Protein AF-A0A6P2ZGN1-F1 (afdb_monomer)

Nearest PDB structures (foldseek):
  5v8w-assembly1_A  TM=5.105E-01  e=2.135E+00  Homo sapiens
  3cwy-assembly1_A-2  TM=2.826E-01  e=1.300E+00  Helicobacter pylori
  8vl4-assembly1_A  TM=4.860E-01  e=7.380E+00  synthetic construct
  7ns8-assembly1_A-2  TM=3.138E-01  e=2.736E+00  Sulfolobus acidocaldarius DSM 639
  5che-assembly1_C  TM=3.283E-01  e=3.098E+00  Arabidopsis thaliana

Structure (mmCIF, N/CA/C/O backbone):
data_AF-A0A6P2ZGN1-F1
#
_entry.id   AF-A0A6P2ZGN1-F1
#
loop_
_atom_site.group_PDB
_atom_site.id
_atom_site.type_symbol
_atom_site.label_atom_id
_atom_site.label_alt_id
_atom_site.label_comp_id
_atom_site.label_asym_id
_atom_site.label_entity_id
_atom_site.label_seq_id
_atom_site.pdbx_PDB_ins_code
_atom_site.Cartn_x
_atom_site.Cartn_y
_atom_site.Cartn_z
_atom_site.occupancy
_atom_site.B_iso_or_equiv
_atom_site.auth_seq_id
_atom_site.auth_comp_id
_atom_site.auth_asym_id
_atom_site.auth_atom_id
_atom_site.pdbx_PDB_model_num
ATOM 1 N N . MET A 1 1 ? -16.619 15.933 -1.519 1.00 45.28 1 MET A N 1
ATOM 2 C CA . MET A 1 1 ? -16.554 14.918 -0.446 1.00 45.28 1 MET A CA 1
ATOM 3 C C . MET A 1 1 ? -15.154 14.333 -0.510 1.00 45.28 1 MET A C 1
ATOM 5 O O . MET A 1 1 ? -14.763 13.941 -1.597 1.00 45.28 1 MET A O 1
ATOM 9 N N . ASN A 1 2 ? -14.364 14.397 0.565 1.00 70.06 2 ASN A N 1
ATOM 10 C CA . ASN A 1 2 ? -12.962 13.964 0.520 1.00 70.06 2 ASN A CA 1
ATOM 11 C C . ASN A 1 2 ? -12.893 12.441 0.604 1.00 70.06 2 ASN A C 1
ATOM 13 O O . ASN A 1 2 ? -13.073 11.885 1.688 1.00 70.06 2 ASN A O 1
ATOM 17 N N . PHE A 1 3 ? -12.627 11.791 -0.526 1.00 75.75 3 PHE A N 1
ATOM 18 C CA . PHE A 1 3 ? -12.202 10.398 -0.521 1.00 75.75 3 PHE A CA 1
ATOM 19 C C . PHE A 1 3 ? -10.929 10.273 0.343 1.00 75.75 3 PHE A C 1
ATOM 21 O O . PHE A 1 3 ? -10.073 11.166 0.281 1.00 75.75 3 PHE A O 1
ATOM 28 N N . PRO A 1 4 ? -10.801 9.255 1.214 1.00 84.94 4 PRO A N 1
ATOM 29 C CA . PRO A 1 4 ? -9.603 9.099 2.028 1.00 84.94 4 PRO A CA 1
ATOM 30 C C . PRO A 1 4 ? -8.368 8.893 1.143 1.00 84.94 4 PRO A C 1
ATOM 32 O O . PRO A 1 4 ? -8.379 8.065 0.241 1.00 84.94 4 PRO A O 1
ATOM 35 N N . ASN A 1 5 ? -7.285 9.618 1.425 1.00 88.69 5 ASN A N 1
ATOM 36 C CA . ASN A 1 5 ? -6.010 9.403 0.746 1.00 88.69 5 ASN A CA 1
ATOM 37 C C . ASN A 1 5 ? -5.387 8.088 1.245 1.00 88.69 5 ASN A C 1
ATOM 39 O O . ASN A 1 5 ? -4.794 8.052 2.326 1.00 88.69 5 ASN A O 1
ATOM 43 N N . VAL A 1 6 ? -5.559 7.014 0.472 1.00 89.50 6 VAL A N 1
ATOM 44 C CA . VAL A 1 6 ? -5.088 5.665 0.818 1.00 89.50 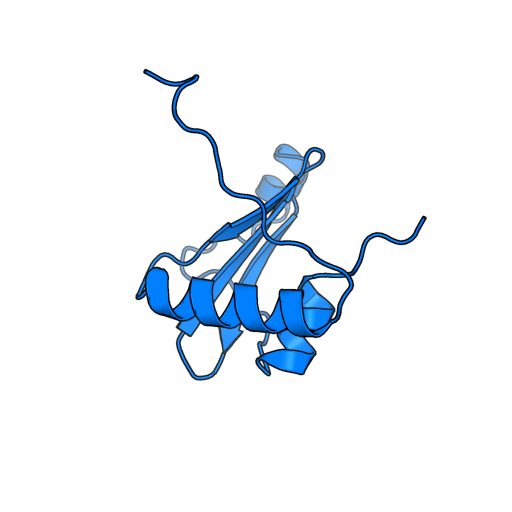6 VAL A CA 1
ATOM 45 C C . VAL A 1 6 ? -3.570 5.628 0.970 1.00 89.50 6 VAL A C 1
ATOM 47 O O . VAL A 1 6 ? -3.080 5.088 1.957 1.00 89.50 6 VAL A O 1
ATOM 50 N N . ALA A 1 7 ? -2.825 6.274 0.071 1.00 91.12 7 ALA A N 1
ATOM 51 C CA . ALA A 1 7 ? -1.367 6.332 0.151 1.00 91.12 7 ALA A CA 1
ATOM 52 C C . ALA A 1 7 ? -0.885 6.960 1.470 1.00 91.12 7 ALA A C 1
ATOM 54 O O . ALA A 1 7 ? -0.010 6.407 2.132 1.00 91.12 7 ALA A O 1
ATOM 55 N N . ALA A 1 8 ? -1.503 8.064 1.902 1.00 92.44 8 ALA A N 1
ATOM 56 C CA . ALA A 1 8 ? -1.165 8.715 3.168 1.00 92.44 8 ALA A CA 1
ATOM 57 C C . ALA A 1 8 ? -1.504 7.842 4.390 1.00 92.44 8 ALA A C 1
ATOM 59 O O . ALA A 1 8 ? -0.743 7.810 5.354 1.00 92.44 8 ALA A O 1
ATOM 60 N N . VAL A 1 9 ? -2.628 7.118 4.351 1.00 94.19 9 VAL A N 1
ATOM 61 C CA . VAL A 1 9 ? -3.005 6.176 5.419 1.00 94.19 9 VAL A CA 1
ATOM 62 C C . VAL A 1 9 ? -1.990 5.041 5.527 1.00 94.19 9 VAL A C 1
ATOM 64 O O . VAL A 1 9 ? -1.555 4.717 6.630 1.00 94.19 9 VAL A O 1
ATOM 67 N N . LEU A 1 10 ? -1.602 4.441 4.400 1.00 94.88 10 LEU A N 1
ATOM 68 C CA . LEU A 1 10 ? -0.649 3.332 4.395 1.00 94.88 10 LEU A CA 1
ATOM 69 C C . LEU A 1 10 ? 0.763 3.792 4.771 1.00 94.88 10 LEU A C 1
ATOM 71 O O . LEU A 1 10 ? 1.439 3.098 5.529 1.00 94.88 10 LEU A O 1
ATOM 75 N N . GLN A 1 11 ? 1.163 4.992 4.343 1.00 95.62 11 GLN A N 1
ATOM 76 C CA . GLN A 1 11 ? 2.417 5.616 4.764 1.00 95.62 11 GLN A CA 1
ATOM 77 C C . GLN A 1 11 ? 2.501 5.751 6.283 1.00 95.62 11 GLN A C 1
ATOM 79 O O . GLN A 1 11 ? 3.504 5.345 6.864 1.00 95.62 11 GLN A O 1
ATOM 84 N N . ASP A 1 12 ? 1.459 6.270 6.930 1.00 96.38 12 ASP A N 1
ATOM 85 C CA . ASP A 1 12 ? 1.430 6.428 8.387 1.00 96.38 12 ASP A CA 1
ATOM 86 C C . ASP A 1 12 ? 1.377 5.070 9.111 1.00 96.38 12 ASP A C 1
ATOM 88 O O . ASP A 1 12 ? 2.173 4.794 10.008 1.00 96.38 12 ASP A O 1
ATOM 92 N N . ALA A 1 13 ? 0.484 4.174 8.683 1.00 96.44 13 ALA A N 1
ATOM 93 C CA . ALA A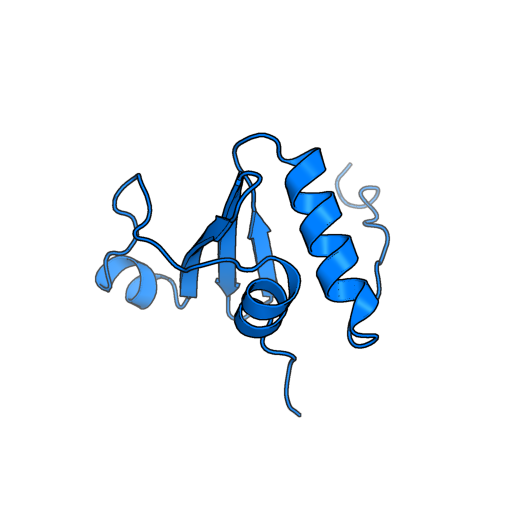 1 13 ? 0.233 2.915 9.381 1.00 96.44 13 ALA A CA 1
ATOM 94 C C . ALA A 1 13 ? 1.353 1.876 9.213 1.00 96.44 13 ALA A C 1
ATOM 96 O O . ALA A 1 13 ? 1.648 1.122 10.144 1.00 96.44 13 ALA A O 1
ATOM 97 N N . LEU A 1 14 ? 1.960 1.802 8.026 1.00 96.38 14 LEU A N 1
ATOM 98 C CA . LEU A 1 14 ? 2.962 0.790 7.677 1.00 96.38 14 LEU A CA 1
ATOM 99 C C . LEU A 1 14 ? 4.386 1.351 7.643 1.00 96.38 14 LEU A C 1
ATOM 101 O O . LEU A 1 14 ? 5.333 0.576 7.502 1.00 96.38 14 LEU A O 1
ATOM 105 N N . ASN A 1 15 ? 4.557 2.669 7.796 1.00 97.00 15 ASN A N 1
ATOM 106 C CA . ASN A 1 15 ? 5.803 3.376 7.483 1.00 97.00 15 ASN A CA 1
ATOM 107 C C . ASN A 1 15 ? 6.246 3.123 6.033 1.00 97.00 15 ASN A C 1
ATOM 109 O O . ASN A 1 15 ? 7.440 2.991 5.754 1.00 97.00 15 ASN A O 1
ATOM 113 N N . SER A 1 16 ? 5.284 2.987 5.116 1.00 96.06 16 SER A N 1
ATOM 114 C CA . SER A 1 16 ? 5.584 2.722 3.714 1.00 96.06 16 SER A CA 1
ATOM 115 C C . SER A 1 16 ? 6.158 3.959 3.034 1.00 96.06 16 SER A C 1
ATOM 117 O O . SER A 1 16 ? 5.725 5.088 3.272 1.00 96.06 16 SER A O 1
ATOM 119 N N . VAL A 1 17 ? 7.102 3.745 2.127 1.00 95.75 17 VAL A N 1
ATOM 120 C CA . VAL A 1 17 ? 7.702 4.799 1.309 1.00 95.75 17 VAL A CA 1
ATOM 121 C C . VAL A 1 17 ? 7.495 4.489 -0.163 1.00 95.75 17 VAL A C 1
ATOM 123 O O . VAL A 1 17 ? 7.612 3.337 -0.583 1.00 95.75 17 VAL A O 1
ATOM 126 N N . GLN A 1 18 ? 7.183 5.521 -0.942 1.00 93.00 18 GLN A N 1
ATOM 127 C CA . GLN A 1 18 ? 7.124 5.406 -2.392 1.00 93.00 18 GLN A CA 1
ATOM 128 C C . GLN A 1 18 ? 8.546 5.235 -2.929 1.00 93.00 18 GLN A C 1
ATOM 130 O O . GLN A 1 18 ? 9.456 5.972 -2.537 1.00 93.00 18 GLN A O 1
ATOM 135 N N . VAL A 1 19 ? 8.741 4.266 -3.818 1.00 91.31 19 VAL A N 1
ATOM 136 C CA . VAL A 1 19 ? 10.020 4.008 -4.492 1.00 91.31 19 VAL A CA 1
ATOM 137 C C . VAL A 1 19 ? 9.777 3.808 -5.988 1.00 91.31 19 VAL A C 1
ATOM 139 O O . VAL A 1 19 ? 8.640 3.540 -6.374 1.00 91.31 19 VAL A O 1
ATOM 142 N N . PRO A 1 20 ? 10.810 3.939 -6.839 1.00 89.00 20 PRO A N 1
ATOM 143 C CA . PRO A 1 20 ? 10.669 3.621 -8.253 1.00 89.00 20 PRO A CA 1
ATOM 144 C C . PRO A 1 20 ? 10.208 2.176 -8.456 1.00 89.00 20 PRO A C 1
ATOM 146 O O . PRO A 1 20 ? 10.674 1.267 -7.757 1.00 89.00 20 PRO A O 1
ATOM 149 N N . HIS A 1 21 ? 9.322 1.967 -9.420 1.00 85.50 21 HIS A N 1
ATOM 150 C CA . HIS A 1 21 ? 8.871 0.653 -9.830 1.00 85.50 21 HIS A CA 1
ATOM 151 C C . HIS A 1 21 ? 10.064 -0.179 -10.339 1.00 85.50 21 HIS A C 1
ATOM 153 O O . HIS A 1 21 ? 10.818 0.290 -11.200 1.00 85.50 21 HIS A O 1
ATOM 159 N N . PRO A 1 22 ? 10.250 -1.426 -9.868 1.00 81.44 22 PRO A N 1
ATOM 160 C CA . PRO A 1 22 ? 11.413 -2.249 -10.218 1.00 81.44 22 PRO A CA 1
ATOM 161 C C . PRO A 1 22 ? 11.529 -2.530 -11.723 1.00 81.44 22 PRO A C 1
ATOM 163 O O . PRO A 1 22 ? 12.636 -2.565 -12.257 1.00 81.44 22 PRO A O 1
ATOM 166 N N . ASP A 1 23 ? 10.393 -2.657 -12.411 1.00 80.19 23 ASP A N 1
ATOM 167 C CA . ASP A 1 23 ? 10.339 -2.873 -13.865 1.00 80.19 23 ASP A CA 1
ATOM 168 C C . ASP A 1 23 ? 10.391 -1.577 -14.701 1.00 80.19 23 ASP A C 1
ATOM 170 O O . ASP A 1 23 ? 10.242 -1.623 -15.920 1.00 80.19 23 ASP A O 1
ATOM 174 N N . GLY A 1 24 ? 10.594 -0.412 -14.072 1.00 71.56 24 GLY A N 1
ATOM 175 C CA . GLY A 1 24 ? 10.695 0.872 -14.776 1.00 71.56 24 GLY A CA 1
ATOM 176 C C . GLY A 1 24 ? 9.371 1.390 -15.350 1.00 71.56 24 GLY A C 1
ATOM 177 O O . GLY A 1 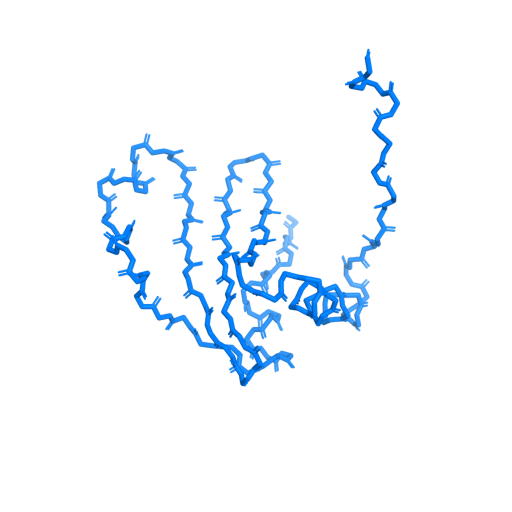24 ? 9.380 2.154 -16.310 1.00 71.56 24 GLY A O 1
ATOM 178 N N . LEU A 1 25 ? 8.236 0.987 -14.770 1.00 69.06 25 LEU A N 1
ATOM 179 C CA . LEU A 1 25 ? 6.890 1.370 -15.222 1.00 69.06 25 LEU A CA 1
ATOM 180 C C . LEU A 1 25 ? 6.466 2.794 -14.814 1.00 69.06 25 LEU A C 1
ATOM 182 O O . LEU A 1 25 ? 5.367 3.219 -15.155 1.00 69.06 25 LEU A O 1
ATOM 186 N N . ASP A 1 26 ? 7.334 3.560 -14.147 1.00 67.31 26 ASP A N 1
ATOM 187 C CA . ASP A 1 26 ? 7.059 4.935 -13.694 1.00 67.31 26 ASP A CA 1
ATOM 188 C C . ASP A 1 26 ? 7.044 5.981 -14.833 1.00 67.31 26 ASP A C 1
ATOM 190 O O . ASP A 1 26 ? 7.064 7.188 -14.574 1.00 67.31 26 ASP A O 1
ATOM 194 N N . GLU A 1 27 ? 7.074 5.563 -16.105 1.00 66.19 27 GLU A N 1
ATOM 195 C CA . GLU A 1 27 ? 7.155 6.497 -17.227 1.00 66.19 27 GLU A CA 1
ATOM 196 C C . GLU A 1 27 ? 5.904 7.398 -17.307 1.00 66.19 27 GLU A C 1
ATOM 198 O O . GLU A 1 27 ? 4.788 6.903 -17.498 1.00 66.19 27 GLU A O 1
ATOM 203 N N . PRO A 1 28 ? 6.064 8.739 -17.280 1.00 60.94 28 PRO A N 1
ATOM 204 C CA . PRO A 1 28 ? 4.945 9.682 -17.332 1.00 60.94 28 PRO A CA 1
ATOM 205 C C . PRO A 1 28 ? 4.044 9.499 -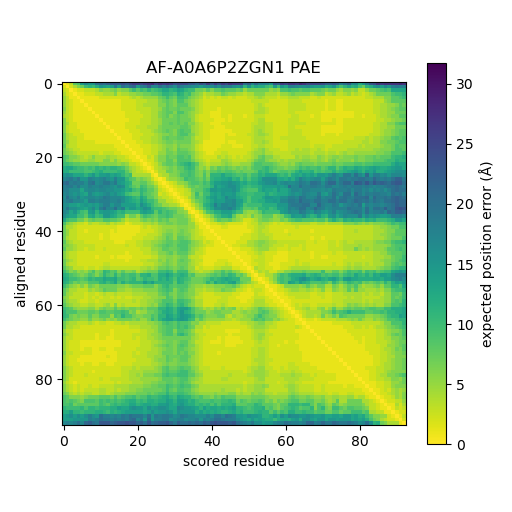18.556 1.00 60.94 28 PRO A C 1
ATOM 207 O O . PRO A 1 28 ? 2.854 9.790 -18.499 1.00 60.94 28 PRO A O 1
ATOM 210 N N . VAL A 1 29 ? 4.605 9.011 -19.666 1.00 61.12 29 VAL A N 1
ATOM 211 C CA . VAL A 1 29 ? 3.871 8.736 -20.908 1.00 61.12 29 VAL A CA 1
ATOM 212 C C . VAL A 1 29 ? 2.853 7.609 -20.715 1.00 61.12 29 VAL A C 1
ATOM 214 O O . VAL A 1 29 ? 1.750 7.704 -21.248 1.00 61.12 29 VAL A O 1
ATOM 217 N N . VAL A 1 30 ? 3.179 6.584 -19.922 1.00 60.94 30 VAL A N 1
ATOM 218 C CA . VAL A 1 30 ? 2.278 5.458 -19.633 1.00 60.94 30 VAL A CA 1
ATOM 219 C C . VAL A 1 30 ? 1.132 5.923 -18.737 1.00 60.94 30 VAL A C 1
ATOM 221 O O . VAL A 1 30 ? -0.026 5.747 -19.116 1.00 60.94 30 VAL A O 1
ATOM 224 N N . ALA A 1 31 ? 1.439 6.615 -17.636 1.00 58.78 31 ALA A N 1
ATOM 225 C CA . ALA A 1 31 ? 0.435 7.171 -16.722 1.00 58.78 31 ALA A CA 1
ATOM 226 C C . ALA A 1 31 ? -0.527 8.151 -17.426 1.00 58.78 31 ALA A C 1
ATOM 228 O O . ALA A 1 31 ? -1.745 8.040 -17.295 1.00 58.78 31 ALA A O 1
ATOM 229 N N . LEU A 1 32 ? 0.006 9.059 -18.258 1.00 57.03 32 LEU A N 1
ATOM 230 C CA . LEU A 1 32 ? -0.793 10.010 -19.043 1.00 57.03 32 LEU A CA 1
ATOM 231 C C . LEU A 1 32 ? -1.636 9.334 -20.133 1.00 57.03 32 LEU A C 1
ATOM 233 O O . LEU A 1 32 ? -2.700 9.840 -20.478 1.00 57.03 32 LEU A O 1
ATOM 237 N N . SER A 1 33 ? -1.171 8.217 -20.700 1.00 59.03 33 SER A N 1
ATOM 238 C CA . SER A 1 33 ? -1.915 7.487 -21.736 1.00 59.03 33 SER A CA 1
ATOM 239 C C . SER A 1 33 ? -3.056 6.628 -21.186 1.00 59.03 33 SER A C 1
ATOM 241 O O . SER A 1 33 ? -3.968 6.293 -21.941 1.00 59.03 33 SER A O 1
ATOM 243 N N . GLN A 1 34 ? -3.000 6.262 -19.900 1.00 57.72 34 GLN A N 1
ATOM 244 C CA . GLN A 1 34 ? -3.962 5.356 -19.267 1.00 57.72 34 GLN A CA 1
ATOM 245 C C . GLN A 1 34 ? -4.957 6.058 -18.338 1.00 57.72 34 GLN A C 1
ATOM 247 O O . GLN A 1 34 ? -5.889 5.401 -17.888 1.00 57.72 34 GLN A O 1
ATOM 252 N N . ASP A 1 35 ? -4.793 7.362 -18.083 1.00 57.56 35 ASP A N 1
ATOM 253 C CA . ASP A 1 35 ? -5.598 8.122 -17.109 1.00 57.56 35 ASP A CA 1
ATOM 254 C C . ASP A 1 35 ? -5.623 7.425 -15.729 1.00 57.56 35 ASP A C 1
ATOM 256 O O . ASP A 1 35 ? -6.640 7.356 -15.037 1.00 57.56 35 ASP A O 1
ATOM 260 N N . ARG A 1 36 ? -4.472 6.837 -15.375 1.00 62.06 36 ARG A N 1
ATOM 261 C CA . ARG A 1 36 ? -4.235 6.005 -14.191 1.00 62.06 36 ARG A CA 1
ATOM 262 C C . ARG A 1 36 ? -3.008 6.499 -13.456 1.00 62.06 36 ARG A C 1
ATOM 264 O O . ARG A 1 36 ? -1.977 6.778 -14.078 1.00 62.06 36 ARG A O 1
ATOM 271 N N . TYR A 1 37 ? -3.102 6.577 -12.136 1.00 66.12 37 TYR A N 1
ATOM 272 C CA . TYR A 1 37 ? -1.951 6.832 -11.285 1.00 66.12 37 TYR A CA 1
ATOM 273 C C . TYR A 1 37 ? -1.467 5.518 -10.674 1.00 66.12 37 TYR A C 1
ATOM 275 O O . TYR A 1 37 ? -2.074 4.985 -9.749 1.00 66.12 37 TYR A O 1
ATOM 283 N N . PHE A 1 38 ? -0.336 5.027 -11.180 1.00 78.06 38 PHE A N 1
ATOM 284 C CA . PHE A 1 38 ? 0.372 3.887 -10.611 1.00 78.06 38 PHE A CA 1
ATOM 285 C C . PHE A 1 38 ? 1.497 4.379 -9.708 1.00 78.06 38 PHE A C 1
ATOM 287 O O . PHE A 1 38 ? 2.283 5.250 -10.087 1.00 78.06 38 PHE A O 1
ATOM 294 N N . SER A 1 39 ? 1.603 3.810 -8.513 1.00 86.31 39 SER A N 1
ATOM 295 C CA . SER A 1 39 ? 2.739 4.065 -7.630 1.00 86.31 39 SER A CA 1
ATOM 296 C C . SER A 1 39 ? 3.168 2.806 -6.899 1.00 86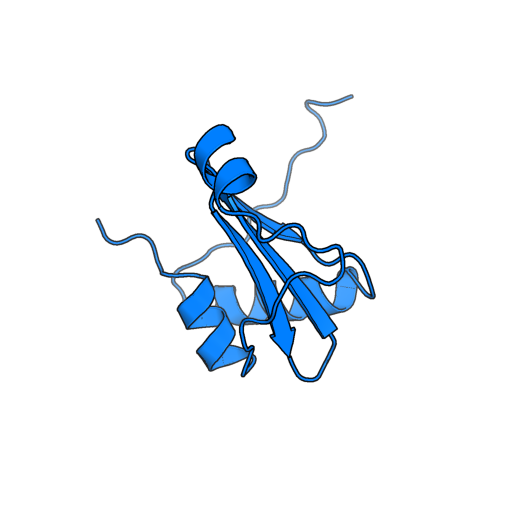.31 39 SER A C 1
ATOM 298 O O . SER A 1 39 ? 2.333 2.056 -6.397 1.00 86.31 39 SER A O 1
ATOM 300 N N . TYR A 1 40 ? 4.480 2.598 -6.819 1.00 90.88 40 TYR A N 1
ATOM 301 C CA . TYR A 1 40 ? 5.081 1.460 -6.138 1.00 90.88 40 TYR A CA 1
ATOM 302 C C . TYR A 1 40 ? 5.578 1.869 -4.746 1.00 90.88 40 TYR A C 1
ATOM 304 O O . TYR A 1 40 ? 6.223 2.907 -4.564 1.00 90.88 40 TYR A O 1
ATOM 312 N N . TRP A 1 41 ? 5.264 1.056 -3.744 1.00 94.31 41 TRP A N 1
ATOM 313 C CA . TRP A 1 41 ? 5.515 1.344 -2.336 1.00 94.31 41 TRP A CA 1
ATOM 314 C C . TRP A 1 41 ? 6.202 0.168 -1.662 1.00 94.31 41 TRP A C 1
ATOM 316 O O . TRP A 1 41 ? 5.929 -0.994 -1.954 1.00 94.31 41 TRP A O 1
ATOM 326 N N . THR A 1 42 ? 7.086 0.465 -0.714 1.00 95.19 42 THR A N 1
ATOM 327 C CA . THR A 1 42 ? 7.771 -0.548 0.091 1.00 95.19 42 THR A CA 1
ATOM 328 C C . THR A 1 42 ? 7.695 -0.220 1.574 1.00 95.19 42 THR A C 1
ATOM 330 O O . THR A 1 42 ? 7.678 0.946 1.968 1.00 95.19 42 THR A O 1
ATOM 333 N N . TYR A 1 43 ? 7.642 -1.254 2.402 1.00 95.56 43 TYR A N 1
ATOM 334 C CA . TYR A 1 43 ? 7.655 -1.180 3.859 1.00 95.56 43 TYR A CA 1
ATOM 335 C C . TYR A 1 43 ? 8.415 -2.386 4.428 1.00 95.56 43 TYR A C 1
ATOM 337 O O . TYR A 1 43 ? 8.864 -3.263 3.693 1.00 95.56 43 TYR A O 1
ATOM 345 N N . ALA A 1 44 ? 8.568 -2.457 5.752 1.00 94.62 44 ALA A N 1
ATOM 346 C CA . ALA A 1 44 ? 9.433 -3.448 6.400 1.00 94.62 44 ALA A CA 1
ATOM 347 C C . ALA A 1 44 ? 9.132 -4.919 6.044 1.00 94.62 44 ALA A C 1
ATOM 349 O O . ALA A 1 44 ? 10.023 -5.759 6.165 1.00 94.62 44 ALA A O 1
ATOM 350 N N . ARG A 1 45 ? 7.895 -5.245 5.640 1.00 93.38 45 ARG A N 1
ATOM 351 C CA . ARG A 1 45 ? 7.470 -6.623 5.343 1.00 93.38 45 ARG A CA 1
ATOM 352 C C . ARG A 1 45 ? 7.255 -6.913 3.859 1.00 93.38 45 ARG A C 1
ATOM 354 O O . ARG A 1 45 ? 6.965 -8.057 3.530 1.00 93.38 45 ARG A O 1
ATOM 361 N N . GLY A 1 46 ? 7.412 -5.934 2.971 1.00 94.19 46 GLY A N 1
ATOM 362 C CA . GLY A 1 46 ? 7.255 -6.180 1.542 1.00 94.19 46 GLY A CA 1
ATOM 363 C C . GLY A 1 46 ? 6.976 -4.930 0.727 1.00 94.19 46 GLY A C 1
ATOM 364 O O . GLY A 1 46 ? 7.241 -3.807 1.152 1.00 94.19 46 GLY A O 1
ATOM 365 N N . SER A 1 47 ? 6.446 -5.139 -0.470 1.00 94.25 47 SER A N 1
ATOM 366 C CA . SER A 1 47 ? 6.131 -4.071 -1.411 1.00 94.25 47 SER A CA 1
ATOM 367 C C . SER A 1 47 ? 4.789 -4.317 -2.082 1.00 94.25 47 SER A C 1
ATOM 369 O O . SER A 1 47 ? 4.345 -5.460 -2.197 1.00 94.25 47 SER A O 1
ATOM 371 N N . TYR A 1 48 ? 4.143 -3.236 -2.492 1.00 93.56 48 TYR A N 1
ATOM 372 C CA . TYR A 1 48 ? 2.838 -3.253 -3.134 1.00 93.56 48 TYR A CA 1
ATOM 373 C C . TYR A 1 48 ? 2.698 -2.059 -4.079 1.00 93.56 48 TYR A C 1
ATOM 375 O O . TYR A 1 48 ? 3.424 -1.069 -3.977 1.00 93.56 48 TYR A O 1
ATOM 383 N N . GLU A 1 49 ? 1.736 -2.148 -4.978 1.00 91.69 49 GLU A N 1
ATOM 384 C CA . GLU A 1 49 ? 1.351 -1.099 -5.911 1.00 91.69 49 GLU A CA 1
ATOM 385 C C . GLU A 1 49 ? 0.003 -0.522 -5.500 1.00 91.69 49 GLU A C 1
ATOM 387 O O . GLU A 1 49 ? -0.859 -1.237 -4.9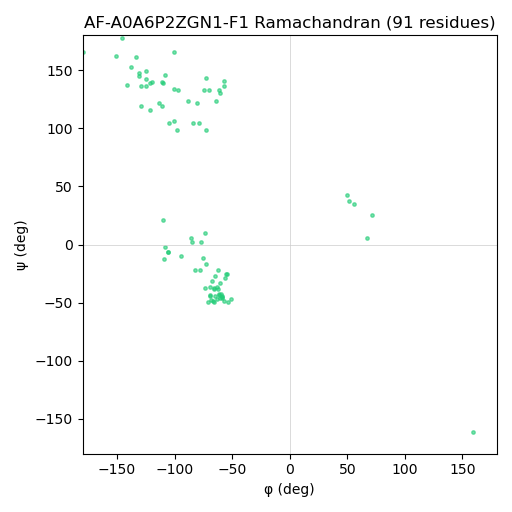89 1.00 91.69 49 GLU A O 1
ATOM 392 N N . ILE A 1 50 ? -0.169 0.774 -5.733 1.00 89.94 50 ILE A N 1
ATOM 393 C CA . ILE A 1 50 ? -1.474 1.428 -5.752 1.00 89.94 50 ILE A CA 1
ATOM 394 C C . ILE A 1 50 ? -1.736 1.829 -7.199 1.00 89.94 50 ILE A C 1
ATOM 396 O O . ILE A 1 50 ? -0.957 2.607 -7.757 1.00 89.94 50 ILE A O 1
ATOM 400 N N . ASP A 1 51 ? -2.812 1.296 -7.767 1.00 85.75 51 ASP A N 1
ATOM 401 C CA . ASP A 1 51 ? -3.404 1.726 -9.034 1.00 85.75 51 ASP A CA 1
ATOM 402 C C . ASP A 1 51 ? -4.676 2.507 -8.701 1.00 85.75 51 ASP A C 1
ATOM 404 O O . ASP A 1 51 ? -5.670 1.934 -8.252 1.00 85.75 51 ASP A O 1
ATOM 408 N N . ASP A 1 52 ? -4.596 3.827 -8.824 1.00 77.12 52 ASP A N 1
ATOM 409 C CA . ASP A 1 52 ? -5.728 4.736 -8.680 1.00 77.12 52 ASP A CA 1
ATOM 410 C C . ASP A 1 52 ? -6.236 5.066 -10.090 1.00 77.12 52 ASP A C 1
ATOM 412 O O . ASP A 1 52 ? -5.641 5.882 -10.809 1.00 77.12 52 ASP A O 1
ATOM 416 N N . ASP A 1 53 ? -7.293 4.365 -10.509 1.00 71.31 53 ASP A N 1
ATOM 417 C CA . ASP A 1 53 ? -7.988 4.599 -11.770 1.00 71.31 53 ASP A CA 1
ATOM 418 C C . ASP A 1 53 ? -9.281 5.400 -11.554 1.00 71.31 53 ASP A C 1
ATOM 420 O O . ASP A 1 53 ? -9.773 5.575 -10.440 1.00 71.31 53 ASP A O 1
ATOM 424 N N . ILE A 1 54 ? -9.854 5.926 -12.642 1.00 67.56 54 ILE A N 1
ATOM 425 C CA . ILE A 1 54 ? -11.072 6.759 -12.595 1.00 67.56 54 ILE A CA 1
ATOM 426 C C . ILE A 1 54 ? -12.248 6.071 -11.874 1.00 67.56 54 ILE A C 1
ATOM 428 O O . ILE A 1 54 ? -13.149 6.750 -11.371 1.00 67.56 54 ILE A O 1
ATOM 432 N N . TRP A 1 55 ? -12.272 4.741 -11.846 1.00 70.56 55 TRP A N 1
ATOM 433 C CA . TRP A 1 55 ? -13.394 3.928 -11.389 1.00 70.56 55 TRP A CA 1
ATOM 434 C C . TRP A 1 55 ? -13.132 3.220 -10.059 1.00 70.56 55 TRP A C 1
ATOM 436 O O . TRP A 1 55 ? -14.086 2.730 -9.447 1.00 70.56 55 TRP A O 1
ATOM 446 N N . GLY A 1 56 ? -11.890 3.185 -9.581 1.00 76.25 56 GLY A N 1
ATOM 447 C CA . GLY A 1 56 ? -11.524 2.492 -8.361 1.00 76.25 56 GLY A CA 1
ATOM 448 C C . GLY A 1 56 ? -10.046 2.606 -8.004 1.00 76.25 56 GLY A C 1
ATOM 449 O O . GLY A 1 56 ? -9.196 2.970 -8.806 1.00 76.25 56 GLY A O 1
ATOM 450 N N . LEU A 1 57 ? -9.759 2.239 -6.757 1.00 81.94 57 LEU A N 1
ATOM 451 C CA . LEU A 1 57 ? -8.405 2.145 -6.235 1.00 81.94 57 LEU A CA 1
ATOM 452 C C . LEU A 1 57 ? -8.090 0.684 -5.930 1.00 81.94 57 LEU A C 1
ATOM 454 O O . LEU A 1 57 ? -8.768 0.048 -5.118 1.00 81.94 57 LEU A O 1
ATOM 458 N N . PHE A 1 58 ? -7.042 0.170 -6.558 1.00 86.56 58 PHE A N 1
ATOM 459 C CA . PHE A 1 58 ? -6.562 -1.191 -6.391 1.00 86.56 58 PHE A CA 1
ATOM 460 C C . PHE A 1 58 ? -5.225 -1.181 -5.665 1.00 86.56 58 PHE A C 1
ATOM 462 O O . PHE A 1 58 ? -4.364 -0.341 -5.921 1.00 86.56 58 PHE A O 1
ATOM 469 N N . VAL A 1 59 ? -5.055 -2.136 -4.752 1.00 88.12 59 VAL A N 1
ATOM 470 C CA . VAL A 1 59 ? -3.788 -2.356 -4.058 1.00 88.12 59 VAL A CA 1
ATOM 471 C C . VAL A 1 59 ? -3.329 -3.780 -4.319 1.00 88.12 59 VAL A C 1
ATOM 473 O O . VAL A 1 59 ? -4.000 -4.735 -3.921 1.00 88.12 59 VAL A O 1
ATOM 476 N N . THR A 1 60 ? -2.201 -3.933 -5.004 1.00 88.38 60 THR A N 1
ATOM 477 C CA . THR A 1 60 ? -1.690 -5.230 -5.465 1.00 88.38 60 THR A CA 1
ATOM 478 C C . T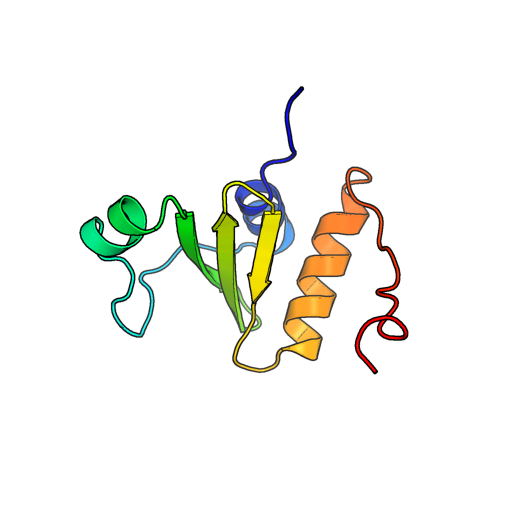HR A 1 60 ? -0.323 -5.518 -4.867 1.00 88.38 60 THR A C 1
ATOM 480 O O . THR A 1 60 ? 0.530 -4.649 -4.761 1.00 88.38 60 THR A O 1
ATOM 483 N N . ALA A 1 61 ? -0.094 -6.767 -4.469 1.00 89.62 61 ALA A N 1
ATOM 484 C CA . ALA A 1 61 ? 1.204 -7.235 -3.993 1.00 89.62 61 ALA A CA 1
ATOM 485 C C . ALA A 1 61 ? 1.583 -8.506 -4.755 1.00 89.62 61 ALA A C 1
ATOM 487 O O . ALA A 1 61 ? 0.861 -9.501 -4.695 1.00 89.62 61 ALA A O 1
ATOM 488 N N . SER A 1 62 ? 2.690 -8.483 -5.490 1.00 81.31 62 SER A N 1
ATOM 489 C CA . SER A 1 62 ? 3.112 -9.596 -6.352 1.00 81.31 62 SER A CA 1
ATOM 490 C C . SER A 1 62 ? 3.856 -10.705 -5.593 1.00 81.31 62 SER A C 1
ATOM 492 O O . SER A 1 62 ? 3.874 -11.854 -6.035 1.00 81.31 62 SER A O 1
ATOM 494 N N . ILE A 1 63 ? 4.427 -10.391 -4.426 1.00 83.12 63 ILE A N 1
ATOM 495 C CA . ILE A 1 63 ? 5.185 -11.312 -3.565 1.00 83.12 63 ILE A CA 1
ATOM 496 C C . ILE A 1 63 ? 4.564 -11.307 -2.166 1.00 83.12 63 ILE A C 1
ATOM 498 O O . ILE A 1 63 ? 4.240 -10.245 -1.656 1.00 83.12 63 ILE A O 1
ATOM 502 N N . ASP A 1 64 ? 4.404 -12.485 -1.546 1.00 85.00 64 ASP A N 1
ATOM 503 C CA . ASP A 1 64 ? 3.772 -12.647 -0.217 1.00 85.00 64 ASP A CA 1
ATOM 504 C C . ASP A 1 64 ? 2.412 -11.922 -0.104 1.00 85.00 64 ASP A C 1
ATOM 506 O O . ASP A 1 64 ? 2.091 -11.251 0.880 1.00 85.00 64 ASP A O 1
ATOM 510 N N . ASN A 1 65 ? 1.610 -12.057 -1.169 1.00 88.00 65 ASN A N 1
ATOM 511 C CA . ASN A 1 65 ? 0.366 -11.318 -1.369 1.00 88.00 65 ASN A CA 1
ATOM 512 C C . ASN A 1 65 ? -0.568 -11.388 -0.151 1.00 88.00 65 ASN A C 1
ATOM 514 O O . ASN A 1 65 ? -1.038 -10.357 0.314 1.00 88.00 65 ASN A O 1
ATOM 518 N N . ALA A 1 66 ? -0.785 -12.582 0.408 1.00 90.25 66 ALA A N 1
ATOM 519 C CA . ALA A 1 66 ? -1.724 -12.770 1.512 1.00 90.25 66 ALA A CA 1
ATOM 520 C C . ALA A 1 66 ? -1.335 -11.971 2.768 1.00 90.25 66 ALA A C 1
ATOM 522 O O . ALA A 1 66 ? -2.194 -11.352 3.396 1.00 90.25 66 ALA A O 1
ATOM 523 N N . SER A 1 67 ? -0.049 -11.961 3.130 1.00 93.25 67 SER A N 1
ATOM 524 C CA . SER A 1 67 ? 0.438 -11.247 4.313 1.00 93.25 67 SER A CA 1
ATOM 525 C C . SER A 1 67 ? 0.362 -9.734 4.130 1.00 93.25 67 SER A C 1
ATOM 527 O O . SER A 1 67 ? -0.065 -9.023 5.040 1.00 93.25 67 SER A O 1
ATOM 529 N N . ILE A 1 68 ? 0.759 -9.249 2.952 1.00 94.31 68 ILE A N 1
ATOM 530 C CA . ILE A 1 68 ? 0.772 -7.819 2.633 1.00 94.31 68 ILE A CA 1
ATOM 531 C C . ILE A 1 68 ? -0.657 -7.282 2.525 1.00 94.31 68 ILE A C 1
ATOM 533 O O . ILE A 1 68 ? -0.972 -6.251 3.118 1.00 94.31 68 ILE A O 1
ATOM 537 N N . VAL A 1 69 ? -1.552 -8.009 1.851 1.00 92.50 69 VAL A N 1
ATOM 538 C CA . VAL A 1 69 ? -2.976 -7.653 1.774 1.00 92.50 69 VAL A CA 1
ATOM 539 C C . VAL A 1 69 ? -3.591 -7.613 3.172 1.00 92.50 69 VAL A C 1
ATOM 541 O O . VAL A 1 69 ? -4.282 -6.652 3.490 1.00 92.50 69 VAL A O 1
ATOM 544 N N . ALA A 1 70 ? -3.287 -8.574 4.050 1.00 94.19 70 ALA A N 1
ATOM 545 C CA . ALA A 1 70 ? -3.796 -8.560 5.423 1.00 94.19 70 ALA A CA 1
ATOM 546 C C . ALA A 1 70 ? -3.312 -7.341 6.236 1.00 94.19 70 ALA A C 1
ATOM 548 O O . ALA A 1 70 ? -4.082 -6.771 7.016 1.00 94.19 70 ALA A O 1
ATOM 549 N N . ASP A 1 71 ? -2.057 -6.917 6.060 1.00 96.38 71 ASP A N 1
ATOM 550 C CA . ASP A 1 71 ? -1.524 -5.709 6.703 1.00 96.38 71 ASP A CA 1
ATOM 551 C C . ASP A 1 71 ? -2.237 -4.443 6.212 1.00 96.38 71 ASP A C 1
ATOM 553 O O . ASP A 1 71 ? -2.611 -3.589 7.021 1.00 96.38 71 ASP A O 1
ATOM 557 N N . ILE A 1 72 ? -2.456 -4.344 4.901 1.00 95.06 72 ILE A N 1
ATOM 558 C CA . ILE A 1 72 ? -3.137 -3.221 4.248 1.00 95.06 72 ILE A CA 1
ATOM 559 C C . ILE A 1 72 ? -4.604 -3.164 4.674 1.00 95.06 72 ILE A C 1
ATOM 561 O O . ILE A 1 72 ? -5.063 -2.119 5.135 1.00 95.06 72 ILE A O 1
ATOM 565 N N . GLU A 1 73 ? -5.326 -4.284 4.614 1.00 94.56 73 GLU A N 1
ATOM 566 C CA . GLU A 1 73 ? -6.707 -4.384 5.098 1.00 94.56 73 GLU A CA 1
ATOM 567 C C . GLU A 1 73 ? -6.808 -3.906 6.546 1.00 94.56 73 GLU A C 1
ATOM 569 O O . GLU A 1 73 ? -7.636 -3.053 6.874 1.00 94.56 73 GLU A O 1
ATOM 574 N N . LYS A 1 74 ? -5.928 -4.404 7.420 1.00 96.56 74 LYS A N 1
ATOM 575 C CA . LYS A 1 74 ? -5.902 -4.000 8.826 1.00 96.56 74 LYS A CA 1
ATOM 576 C C . LYS A 1 74 ? -5.646 -2.500 8.976 1.00 96.56 74 LYS A C 1
ATOM 578 O O . LYS A 1 74 ? -6.347 -1.855 9.755 1.00 96.56 74 LYS A O 1
ATOM 583 N N . ALA A 1 75 ? -4.672 -1.947 8.255 1.00 96.50 75 ALA A N 1
ATOM 584 C CA . ALA A 1 75 ? -4.354 -0.521 8.293 1.00 96.50 75 ALA A CA 1
ATOM 585 C C . ALA A 1 75 ? -5.555 0.344 7.878 1.00 96.50 75 ALA A C 1
ATOM 587 O O . ALA A 1 75 ? -5.900 1.295 8.582 1.00 96.50 75 ALA A O 1
ATOM 588 N N . L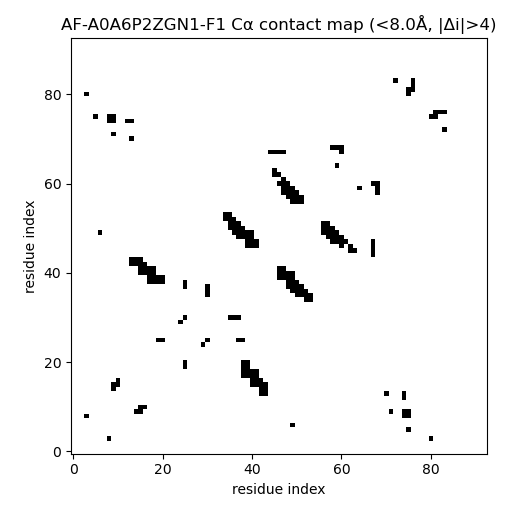EU A 1 76 ? -6.236 -0.017 6.788 1.00 94.75 76 LEU A N 1
ATOM 589 C CA . LEU A 1 76 ? -7.405 0.708 6.288 1.00 94.75 76 LEU A CA 1
ATOM 590 C C . LEU A 1 76 ? -8.588 0.615 7.258 1.00 94.75 76 LEU A C 1
ATOM 592 O O . LEU A 1 76 ? -9.167 1.641 7.627 1.00 94.75 76 LEU A O 1
ATOM 596 N N . LEU A 1 77 ? -8.917 -0.588 7.730 1.00 95.44 77 LEU A N 1
ATOM 597 C CA . LEU A 1 77 ? -10.049 -0.821 8.634 1.00 95.44 77 LEU A CA 1
ATOM 598 C C . LEU A 1 77 ? -9.876 -0.108 9.982 1.00 95.44 77 LEU A C 1
ATOM 600 O O . LEU A 1 77 ? -10.844 0.432 10.519 1.00 95.44 77 LEU A O 1
ATOM 604 N N . LEU A 1 78 ? -8.648 -0.029 10.509 1.00 96.25 78 LEU A N 1
ATOM 605 C CA . LEU A 1 78 ? -8.355 0.678 11.763 1.00 96.25 78 LEU A CA 1
ATOM 606 C C . LEU A 1 78 ? -8.664 2.180 11.707 1.00 96.25 78 LEU A C 1
ATOM 608 O O . LEU A 1 78 ? -8.886 2.791 12.752 1.00 96.25 78 LEU A O 1
ATOM 612 N N . THR A 1 79 ? -8.724 2.782 10.517 1.00 93.62 79 THR A N 1
ATOM 613 C CA . THR A 1 79 ? -9.103 4.198 10.384 1.00 93.62 79 THR A CA 1
ATOM 614 C C . THR A 1 79 ? -10.590 4.457 10.636 1.00 93.62 79 THR A C 1
ATOM 616 O O . THR A 1 79 ? -10.982 5.614 10.797 1.00 93.62 79 THR A O 1
ATOM 619 N N . GLY A 1 80 ? -11.434 3.418 10.598 1.00 94.19 80 GLY A N 1
ATOM 620 C CA . GLY A 1 80 ? -12.893 3.546 10.636 1.00 94.19 80 GLY A CA 1
ATOM 621 C C . GLY A 1 80 ? -13.508 4.210 9.395 1.00 94.19 80 GLY A C 1
ATOM 622 O O . GLY A 1 80 ? -14.708 4.468 9.382 1.00 94.19 80 GLY A O 1
ATOM 623 N N . LYS A 1 81 ? -12.707 4.508 8.360 1.00 91.31 81 LYS A N 1
ATOM 624 C CA . LYS A 1 81 ? -13.160 5.123 7.097 1.00 91.31 81 LYS A CA 1
ATOM 625 C C . LYS A 1 81 ? -13.459 4.102 6.001 1.00 91.31 81 LYS A C 1
ATOM 627 O O . LYS A 1 81 ? -13.991 4.480 4.964 1.00 91.31 81 LYS A O 1
ATOM 632 N N . PHE A 1 82 ? -13.097 2.842 6.228 1.00 92.44 82 PHE A N 1
ATOM 633 C CA . PHE A 1 82 ? -13.235 1.746 5.278 1.00 92.44 82 PHE A CA 1
ATOM 634 C C . PHE A 1 82 ? -14.030 0.605 5.908 1.00 92.44 82 PHE A C 1
ATOM 636 O O . PHE A 1 82 ? -13.967 0.386 7.119 1.00 92.44 82 PHE A O 1
ATOM 643 N N . VAL A 1 83 ? -14.753 -0.128 5.066 1.00 93.12 83 VAL A N 1
ATOM 644 C CA . VAL A 1 83 ? -15.491 -1.346 5.416 1.00 93.12 83 VAL A CA 1
ATOM 645 C C . VAL A 1 83 ? -15.018 -2.452 4.478 1.00 93.12 83 VAL A C 1
ATOM 647 O O . VAL A 1 83 ? -14.740 -2.188 3.311 1.00 93.12 83 VAL A O 1
ATOM 650 N N . LYS A 1 84 ? -14.895 -3.677 4.996 1.00 91.50 84 LYS A N 1
ATOM 651 C CA . LYS A 1 84 ? -14.600 -4.859 4.184 1.00 91.50 84 LYS A CA 1
ATOM 652 C C . LYS A 1 84 ? -15.911 -5.458 3.693 1.00 91.50 84 LYS A C 1
ATOM 654 O O . LYS A 1 84 ? -16.769 -5.793 4.509 1.00 91.50 84 LYS A O 1
ATOM 659 N N . GLU A 1 85 ? -16.034 -5.599 2.383 1.00 91.06 85 GLU A N 1
ATOM 660 C CA . GLU A 1 85 ? -17.147 -6.282 1.731 1.00 91.06 85 GLU A CA 1
ATOM 661 C C . GLU A 1 85 ? -16.639 -7.594 1.130 1.00 91.06 85 GLU A C 1
ATOM 663 O O . GLU A 1 85 ? -15.531 -7.659 0.596 1.00 91.06 85 GLU A O 1
ATOM 668 N N . GLU A 1 86 ? -17.429 -8.656 1.265 1.00 86.81 86 GLU A N 1
ATOM 669 C CA . GLU A 1 86 ? -17.127 -9.935 0.625 1.00 86.81 86 GLU A CA 1
ATOM 670 C C . GLU A 1 86 ? -17.425 -9.826 -0.872 1.00 86.81 86 GLU A C 1
ATOM 672 O O . GLU A 1 86 ? -18.490 -9.349 -1.267 1.00 86.81 86 GLU A O 1
ATOM 677 N N . VAL A 1 87 ? -16.492 -10.282 -1.707 1.00 81.62 87 VAL A N 1
ATOM 678 C CA . VAL A 1 87 ? -16.684 -10.292 -3.160 1.00 81.62 87 VAL A CA 1
ATOM 679 C C . VAL A 1 87 ? -17.524 -11.506 -3.543 1.00 81.62 87 VAL A C 1
ATOM 681 O O . VAL A 1 87 ? -17.133 -12.649 -3.289 1.00 81.62 87 VAL A O 1
ATOM 684 N N . ASP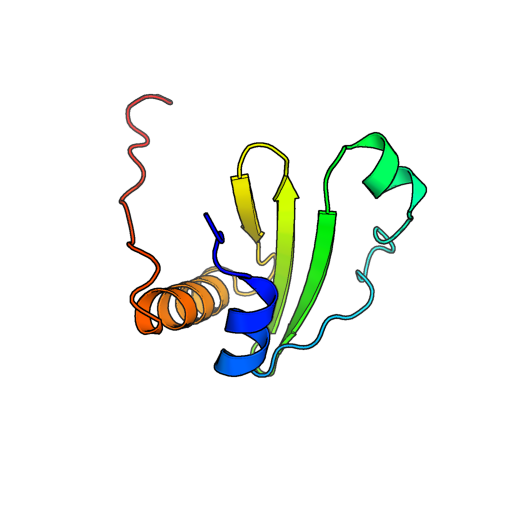 A 1 88 ? -18.666 -11.268 -4.186 1.00 83.69 88 ASP A N 1
ATOM 685 C CA . ASP A 1 88 ? -19.483 -12.337 -4.752 1.00 83.69 88 ASP A CA 1
ATOM 686 C C . ASP A 1 88 ? -18.967 -12.731 -6.143 1.00 83.69 88 ASP A C 1
ATOM 688 O O . ASP A 1 88 ? -19.172 -12.038 -7.137 1.00 83.69 88 ASP A O 1
ATOM 692 N N . PHE A 1 89 ? -18.293 -13.877 -6.221 1.00 82.94 89 PHE A N 1
ATOM 693 C CA . PHE A 1 89 ? -17.820 -14.437 -7.490 1.00 82.94 89 PHE A CA 1
ATOM 694 C C . PHE A 1 89 ? -18.878 -15.273 -8.226 1.00 82.94 89 PHE A C 1
ATOM 696 O O . PHE A 1 89 ? -18.576 -15.857 -9.270 1.00 82.94 89 PHE A O 1
ATOM 703 N N . SER A 1 90 ? -20.102 -15.387 -7.702 1.00 88.69 90 SER A N 1
ATOM 704 C CA . SER A 1 90 ? -21.156 -16.196 -8.321 1.00 88.69 90 SER A CA 1
ATOM 705 C C . SER A 1 90 ? -21.591 -15.668 -9.690 1.00 88.69 90 SER A C 1
ATOM 707 O O . SER A 1 90 ? -21.979 -16.466 -10.542 1.00 88.69 90 SER A O 1
ATOM 709 N N . GLU A 1 91 ? -21.443 -14.363 -9.931 1.00 74.88 91 GLU A N 1
ATOM 710 C CA . GLU A 1 91 ? -21.785 -13.704 -11.198 1.00 74.88 91 GLU A CA 1
ATOM 711 C C . GLU A 1 91 ? -20.772 -13.965 -12.330 1.00 74.88 91 GLU A C 1
ATOM 713 O O . GLU A 1 91 ? -21.063 -13.683 -13.491 1.00 74.88 91 GLU A O 1
ATOM 718 N N . PHE A 1 92 ? -19.601 -14.539 -12.022 1.00 75.19 92 PHE A N 1
ATOM 719 C CA . PHE A 1 92 ? -18.512 -14.784 -12.981 1.00 75.19 92 PHE A CA 1
ATOM 720 C C . PHE A 1 92 ? -18.296 -16.276 -13.301 1.00 75.19 92 PHE A C 1
ATOM 722 O O . PHE A 1 92 ? -17.207 -16.667 -13.730 1.00 75.19 92 PHE A O 1
ATOM 729 N N . ARG A 1 93 ? -19.310 -17.118 -13.060 1.00 56.03 93 ARG A N 1
ATOM 730 C CA . ARG A 1 93 ? -19.292 -18.567 -13.331 1.00 56.03 93 ARG A CA 1
ATOM 731 C C . ARG A 1 93 ? -19.860 -18.956 -14.688 1.00 56.03 93 ARG A C 1
ATOM 733 O O . ARG A 1 93 ? -20.869 -18.357 -15.112 1.00 56.03 93 ARG A O 1
#

Sequence (93 aa):
MNFPNVAAVLQDALNSVQVPHPDGLDEPVVALSQDRYFSYWTYARGSYEIDDDIWGLFVTASIDNASIVADIEKALLLTGKFVKEEVDFSEFR

Radius of gyration: 14.16 Å; Cα contacts (8 Å, |Δi|>4): 111; chains: 1; bounding box: 33×34×34 Å

Solvent-accessible surface area (backbone atoms only — not comparable to full-atom values): 5786 Å² total; per-residue (Å²): 132,86,75,80,62,58,67,62,51,43,28,68,69,57,62,36,41,81,48,84,40,92,87,62,74,73,43,65,69,58,36,69,74,62,65,32,50,75,48,31,33,38,36,95,88,49,50,37,35,40,40,44,40,92,87,49,76,46,78,48,41,93,61,68,35,71,63,54,50,52,52,50,52,51,51,46,44,73,68,70,83,50,81,91,77,85,82,78,65,76,87,78,113

Secondary structure (DSSP, 8-state):
-----HHHHHHHHH--EEE--TTS---HHHHHHHT-EEEEEEETTEEEEEEEETTEEEEE-SSSHHHHHHHHHHHHHHTTS-------GGGG-

Organism: Burkholderia lata (strain ATCC 17760 / DSM 23089 / LMG 22485 / NCIMB 9086 / R18194 / 383) (NCBI:txid482957)

pLDDT: mean 84.04, std 12.7, range [45.28, 97.0]

Mean predicted aligned error: 6.41 Å

Foldseek 3Di:
DDDDPLVVLCCVQQVKDWDQDPVNCPDPVNCVVQVWDWTKIDGPPAIWIWIDHPVDIDIAGPPPGVVVVVSSVVSVVVVVSDDDDDDDCVVVD